Protein AF-A0A8R1IMT6-F1 (afdb_monomer_lite)

Foldseek 3Di:
DPQPPPDQAGPPPRDGPVRVVVCVVVVVVCVPVDDDPDDDDDDDDPPDDPVNVCVVCVVPDDDDDDDDDD

pLDDT: mean 79.85, std 8.75, range [49.06, 90.19]

Radius of gyration: 14.87 Å; chains: 1; bounding box: 25×30×34 Å

Sequence (70 aa):
MNNFVKRSTCFKCEISKEQSMELEKLGAHMVGMSPCDTLLIRGLPDGVNNTAIFDSLATLVCLNSIAMAK

Structure (mmCIF, N/CA/C/O backbone):
data_AF-A0A8R1IMT6-F1
#
_entry.id   AF-A0A8R1IMT6-F1
#
loop_
_atom_site.group_PDB
_atom_site.id
_atom_site.type_symbol
_atom_site.label_atom_id
_atom_site.label_alt_id
_atom_site.label_comp_id
_atom_site.label_asym_id
_atom_site.label_entity_id
_atom_site.label_seq_id
_atom_site.pdbx_PDB_ins_code
_atom_site.Cartn_x
_atom_site.Cartn_y
_atom_site.Cartn_z
_atom_site.occupancy
_atom_site.B_iso_or_equiv
_atom_site.auth_seq_id
_atom_site.auth_comp_id
_atom_site.auth_asym_id
_atom_site.auth_atom_id
_atom_site.pdbx_PDB_model_num
ATOM 1 N N . MET A 1 1 ? 7.573 0.489 -20.689 1.0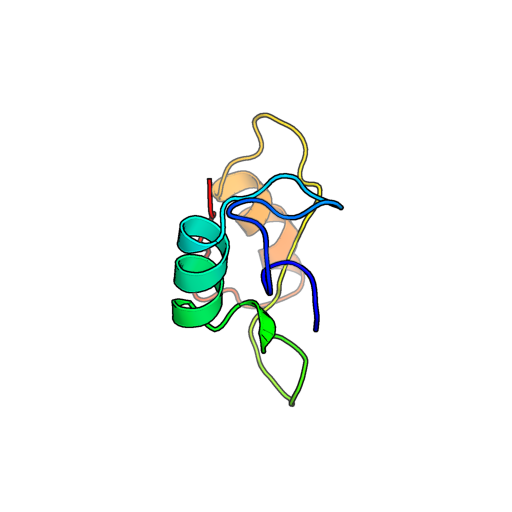0 49.06 1 MET A N 1
ATOM 2 C CA . MET A 1 1 ? 8.270 1.210 -19.603 1.00 49.06 1 MET A CA 1
ATOM 3 C C . MET A 1 1 ? 8.935 2.479 -20.165 1.00 49.06 1 MET A C 1
ATOM 5 O O . MET A 1 1 ? 10.143 2.599 -20.118 1.00 49.06 1 MET A O 1
ATOM 9 N N . ASN A 1 2 ? 8.160 3.410 -20.756 1.00 55.97 2 ASN A N 1
ATOM 10 C CA . ASN A 1 2 ? 8.696 4.517 -21.587 1.00 55.97 2 ASN A CA 1
ATOM 11 C C . ASN A 1 2 ? 8.190 5.927 -21.192 1.00 55.97 2 ASN A C 1
ATOM 13 O O . ASN A 1 2 ? 8.282 6.858 -21.988 1.00 55.97 2 ASN A O 1
ATOM 17 N N . ASN A 1 3 ? 7.657 6.125 -19.982 1.00 66.62 3 ASN A N 1
ATOM 18 C CA . ASN A 1 3 ? 6.950 7.373 -19.644 1.00 66.62 3 ASN A CA 1
ATOM 19 C C . ASN A 1 3 ? 7.865 8.592 -19.390 1.00 66.62 3 ASN A C 1
ATOM 21 O O . ASN A 1 3 ? 7.410 9.718 -19.560 1.00 66.62 3 ASN A O 1
ATOM 25 N N . PHE A 1 4 ? 9.145 8.386 -19.047 1.00 76.88 4 PHE A N 1
ATOM 26 C CA . PHE A 1 4 ? 10.058 9.450 -18.583 1.00 76.88 4 PHE A CA 1
ATOM 27 C C . PHE A 1 4 ? 11.310 9.663 -19.451 1.00 76.88 4 PHE A C 1
ATOM 29 O O . PHE A 1 4 ? 12.225 10.383 -19.058 1.00 76.88 4 PHE A O 1
ATOM 36 N N . VAL A 1 5 ? 11.387 9.045 -20.635 1.00 72.31 5 VAL A N 1
ATOM 37 C CA . VAL A 1 5 ? 12.607 9.064 -21.474 1.00 72.31 5 VAL A CA 1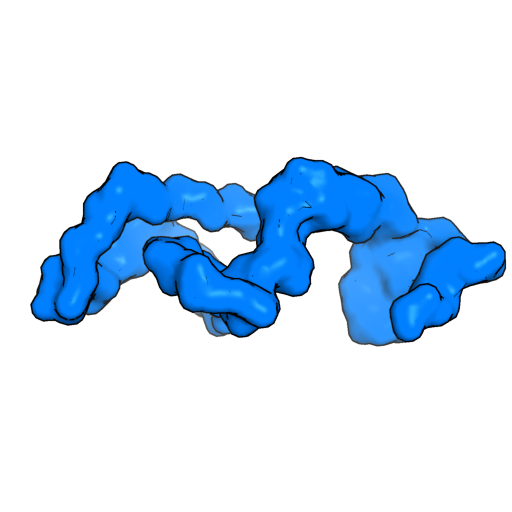
ATOM 38 C C . VAL A 1 5 ? 12.984 10.484 -21.929 1.00 72.31 5 VAL A C 1
ATOM 40 O O . VAL A 1 5 ? 14.161 10.779 -22.101 1.00 72.31 5 VAL A O 1
ATOM 43 N N . LYS A 1 6 ? 12.001 11.381 -22.096 1.00 76.94 6 LYS A N 1
ATOM 44 C CA . LYS A 1 6 ? 12.213 12.784 -22.513 1.00 76.94 6 LYS A CA 1
ATOM 45 C C . LYS A 1 6 ? 11.416 13.813 -21.696 1.00 76.94 6 LYS A C 1
ATOM 47 O O . LYS A 1 6 ? 11.374 14.978 -22.071 1.00 76.94 6 LYS A O 1
ATOM 52 N N . ARG A 1 7 ? 10.722 13.390 -20.635 1.00 78.56 7 ARG A N 1
ATOM 53 C CA . ARG A 1 7 ? 9.776 14.220 -19.866 1.00 78.56 7 ARG A CA 1
ATOM 54 C C . ARG A 1 7 ? 10.067 14.101 -18.373 1.00 78.56 7 ARG A C 1
ATOM 56 O O . ARG A 1 7 ? 10.436 13.022 -17.913 1.00 78.56 7 ARG A O 1
ATOM 63 N N . SER A 1 8 ? 9.877 15.194 -17.637 1.00 83.88 8 SER A N 1
ATOM 64 C CA . SER A 1 8 ? 9.947 15.221 -16.171 1.00 83.88 8 SER A CA 1
ATOM 65 C C . SER A 1 8 ? 8.664 14.718 -15.504 1.00 83.88 8 SER A C 1
ATOM 67 O O . SER A 1 8 ? 8.696 14.402 -14.323 1.00 83.88 8 SER A O 1
ATOM 69 N N . THR A 1 9 ? 7.557 14.590 -16.244 1.00 83.75 9 THR A N 1
ATOM 70 C CA . THR A 1 9 ? 6.261 14.105 -15.746 1.00 83.75 9 THR A CA 1
ATOM 71 C C . THR A 1 9 ? 5.685 12.993 -16.626 1.00 83.75 9 THR A C 1
ATOM 73 O O . THR A 1 9 ? 5.925 12.931 -17.839 1.00 83.75 9 THR A O 1
ATOM 76 N N . CYS A 1 10 ? 4.931 12.076 -16.014 1.00 82.00 10 CYS A N 1
ATOM 77 C CA . CYS A 1 10 ? 4.275 10.974 -16.710 1.00 82.00 10 CYS A CA 1
ATOM 78 C C . CYS A 1 10 ? 3.066 11.484 -17.501 1.00 82.00 10 CYS A C 1
ATOM 80 O O . CYS A 1 10 ? 2.145 12.054 -16.936 1.00 82.00 10 CYS A O 1
ATOM 82 N N . PHE A 1 11 ? 2.992 11.187 -18.797 1.00 81.50 11 PHE A N 1
ATOM 83 C CA . PHE A 1 11 ? 1.856 11.603 -19.633 1.00 81.50 11 PHE A CA 1
ATOM 84 C C . PHE A 1 11 ? 0.502 10.998 -19.218 1.00 81.50 11 PHE A C 1
ATOM 86 O O . PHE A 1 11 ? -0.539 11.546 -19.552 1.00 81.50 11 PHE A O 1
ATOM 93 N N . LYS A 1 12 ? 0.503 9.852 -18.526 1.00 78.31 12 LYS A N 1
ATOM 94 C CA . LYS A 1 12 ? -0.732 9.138 -18.167 1.00 78.31 12 LYS A CA 1
ATOM 95 C C . LYS A 1 12 ? -1.283 9.526 -16.796 1.00 78.31 12 LYS A C 1
ATOM 97 O O . LYS A 1 12 ? -2.488 9.478 -16.596 1.00 78.31 12 LYS A O 1
ATOM 102 N N . CYS A 1 13 ? -0.402 9.797 -15.840 1.00 77.31 13 CYS A N 1
ATOM 103 C CA . CYS A 1 13 ? -0.779 9.992 -14.439 1.00 77.31 13 CYS A CA 1
ATOM 104 C C . CYS A 1 13 ? -0.128 11.221 -13.806 1.00 77.31 13 CYS A C 1
ATOM 106 O O . CYS A 1 13 ? -0.212 11.377 -12.597 1.00 77.31 13 CYS A O 1
ATOM 108 N N . GLU A 1 14 ? 0.557 12.040 -14.606 1.00 80.19 14 GLU A N 1
ATOM 109 C CA . GLU A 1 14 ? 1.111 13.359 -14.266 1.00 80.19 14 GLU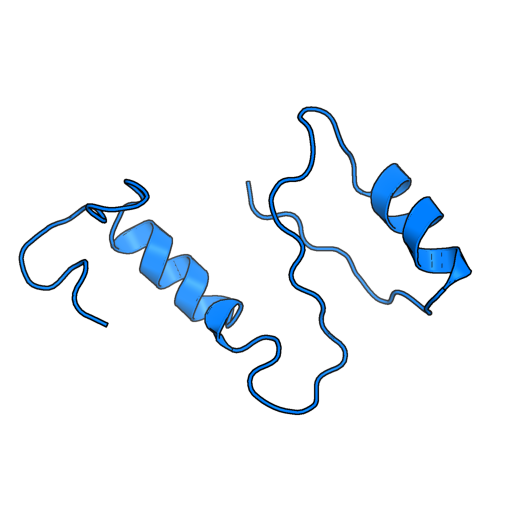 A CA 1
ATOM 110 C C . GLU A 1 14 ? 2.153 13.408 -13.139 1.00 80.19 14 GLU A C 1
ATOM 112 O O . GLU A 1 14 ? 2.803 14.434 -12.966 1.00 80.19 14 GLU A O 1
ATOM 117 N N . ILE A 1 15 ? 2.417 12.291 -12.452 1.00 81.00 15 ILE A N 1
ATOM 118 C CA . ILE A 1 15 ? 3.470 12.194 -11.436 1.00 81.00 15 ILE A CA 1
ATOM 119 C C . ILE A 1 15 ? 4.837 12.565 -12.017 1.00 81.00 15 ILE A C 1
ATOM 121 O O . ILE A 1 15 ? 5.147 12.244 -13.175 1.00 81.00 15 ILE A O 1
ATOM 125 N N . SER A 1 16 ? 5.672 13.204 -11.202 1.00 85.81 16 SER A N 1
ATOM 126 C CA . SER A 1 16 ? 7.035 13.549 -11.591 1.00 85.81 16 SER A CA 1
ATOM 127 C C . SER A 1 16 ? 7.935 12.311 -11.663 1.00 85.81 16 SER A C 1
ATOM 129 O O . SER A 1 16 ? 7.652 11.256 -11.085 1.00 85.81 16 SER A O 1
ATOM 131 N N . LYS A 1 17 ? 9.049 12.433 -12.386 1.00 82.62 17 LYS A N 1
ATOM 132 C CA . LYS A 1 17 ? 10.073 11.391 -12.482 1.00 82.62 17 LYS A CA 1
ATOM 133 C C . LYS A 1 17 ? 10.673 11.085 -11.110 1.00 82.62 17 LYS A C 1
ATOM 135 O O . LYS A 1 17 ? 10.894 9.921 -10.799 1.00 82.62 17 LYS A O 1
ATOM 140 N N . GLU A 1 18 ? 10.874 12.107 -10.284 1.00 82.75 18 GLU A N 1
ATOM 141 C CA . GLU A 1 18 ? 11.367 11.982 -8.911 1.00 82.75 18 GLU A CA 1
ATOM 142 C C . GLU A 1 18 ? 10.361 11.217 -8.046 1.00 82.75 18 GLU A C 1
ATOM 144 O O . GLU A 1 18 ? 10.734 10.244 -7.399 1.00 82.75 18 GLU A O 1
ATOM 149 N N . GLN A 1 19 ? 9.072 11.571 -8.111 1.00 76.94 19 GLN A N 1
ATOM 150 C CA . GLN A 1 19 ? 8.008 10.833 -7.420 1.00 76.94 19 GLN A CA 1
ATOM 151 C C . GLN A 1 19 ? 7.941 9.369 -7.881 1.00 76.94 19 GLN A C 1
ATOM 153 O O . GLN A 1 19 ? 7.792 8.466 -7.062 1.00 76.94 19 GLN A O 1
ATOM 158 N N . SER A 1 20 ? 8.108 9.111 -9.183 1.00 76.19 20 SER A N 1
ATOM 159 C CA . SER A 1 20 ? 8.176 7.746 -9.715 1.00 76.19 20 SER A CA 1
ATOM 160 C C . SER A 1 20 ? 9.394 6.975 -9.201 1.00 76.19 20 SER A C 1
ATOM 162 O O . SER A 1 20 ? 9.271 5.786 -8.925 1.00 76.19 20 SER A O 1
ATOM 164 N N . MET A 1 21 ? 10.554 7.624 -9.070 1.00 77.06 21 MET A N 1
ATOM 165 C CA . MET A 1 21 ? 11.769 7.008 -8.529 1.00 77.06 21 MET A CA 1
ATOM 166 C C . MET A 1 21 ? 11.648 6.711 -7.030 1.00 77.06 21 MET A C 1
ATOM 168 O O . MET A 1 21 ? 12.109 5.666 -6.585 1.00 77.06 21 MET A O 1
ATOM 172 N N . GLU A 1 22 ? 10.994 7.572 -6.247 1.00 75.12 22 GLU A N 1
A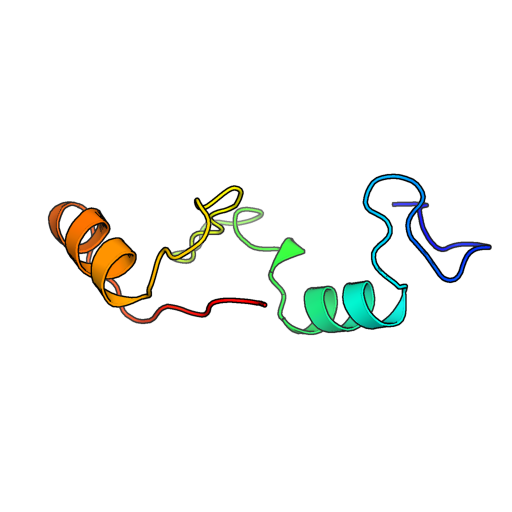TOM 173 C CA . GLU A 1 22 ? 10.693 7.278 -4.837 1.00 75.12 22 GLU A CA 1
ATOM 174 C C . GLU A 1 22 ? 9.740 6.076 -4.702 1.00 75.12 22 GLU A C 1
ATOM 176 O O . GLU A 1 22 ? 9.962 5.192 -3.876 1.00 75.12 22 GLU A O 1
ATOM 181 N N . LEU A 1 23 ? 8.736 5.963 -5.578 1.00 67.56 23 LEU A N 1
ATOM 182 C CA . LEU A 1 23 ? 7.860 4.785 -5.638 1.00 67.56 23 LEU A CA 1
ATOM 183 C C . LEU A 1 23 ? 8.603 3.512 -6.085 1.00 67.56 23 LEU A C 1
ATOM 185 O O . LEU A 1 23 ? 8.284 2.416 -5.613 1.00 67.56 23 LEU A O 1
ATOM 189 N N . GLU A 1 24 ? 9.598 3.634 -6.971 1.00 69.69 24 GLU A N 1
ATOM 190 C CA . GLU A 1 24 ? 10.500 2.529 -7.323 1.00 69.69 24 GLU A CA 1
ATOM 191 C C . GLU A 1 24 ? 11.358 2.097 -6.130 1.00 69.69 24 GLU A C 1
ATOM 193 O O . GLU A 1 24 ? 11.445 0.896 -5.870 1.00 69.69 24 GLU A O 1
ATOM 198 N N . LYS A 1 25 ? 11.921 3.045 -5.365 1.00 70.06 25 LYS A N 1
ATOM 199 C CA . LYS A 1 25 ? 12.703 2.767 -4.143 1.00 70.06 25 LYS A CA 1
ATOM 200 C C . LYS A 1 25 ? 11.891 2.047 -3.071 1.00 70.06 25 LYS A C 1
ATOM 202 O O . LYS A 1 25 ? 12.435 1.210 -2.359 1.00 70.06 25 LYS A O 1
ATOM 207 N N . LEU A 1 26 ? 10.597 2.341 -2.976 1.00 67.44 26 LEU A N 1
ATOM 208 C CA . LEU A 1 26 ? 9.678 1.641 -2.077 1.00 67.44 26 LEU A CA 1
ATOM 209 C C . LEU A 1 26 ? 9.351 0.213 -2.544 1.00 67.44 26 LEU A C 1
ATOM 211 O O . LEU A 1 26 ? 8.664 -0.515 -1.834 1.00 67.44 26 LEU A O 1
ATOM 215 N N . GLY A 1 27 ? 9.782 -0.195 -3.744 1.00 67.19 27 GLY A N 1
ATOM 216 C CA . GLY A 1 27 ? 9.523 -1.530 -4.287 1.00 67.19 27 GLY A CA 1
ATOM 217 C C . GLY A 1 27 ? 8.044 -1.813 -4.573 1.00 67.19 27 GLY A C 1
ATOM 218 O O . GLY A 1 27 ? 7.699 -2.927 -4.953 1.00 67.19 27 GLY A O 1
ATOM 219 N N . ALA A 1 28 ? 7.160 -0.816 -4.452 1.00 69.31 28 ALA A N 1
ATOM 220 C CA . ALA A 1 28 ? 5.710 -0.991 -4.564 1.00 69.31 28 ALA A CA 1
ATOM 221 C C . ALA A 1 28 ? 5.271 -1.510 -5.946 1.00 69.31 28 ALA A C 1
ATOM 223 O O . ALA A 1 28 ? 4.237 -2.160 -6.074 1.00 69.31 28 ALA A O 1
ATOM 224 N N . HIS A 1 29 ? 6.068 -1.245 -6.985 1.00 70.62 29 HIS A N 1
ATOM 225 C CA . HIS A 1 29 ? 5.852 -1.761 -8.339 1.00 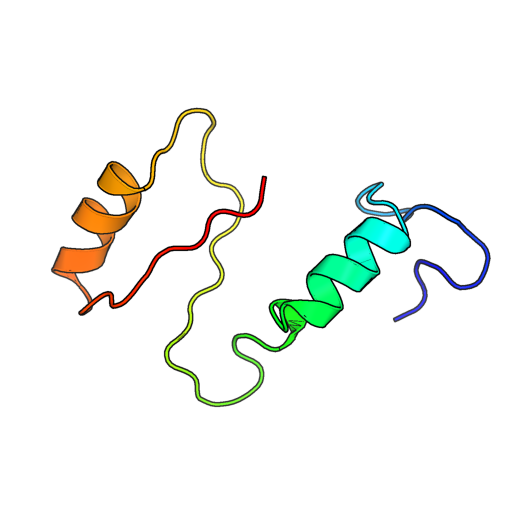70.62 29 HIS A CA 1
ATOM 226 C C . HIS A 1 29 ? 6.111 -3.273 -8.477 1.00 70.62 29 HIS A C 1
ATOM 228 O O . HIS A 1 29 ? 5.669 -3.864 -9.458 1.00 70.62 29 HIS A O 1
ATOM 234 N N . MET A 1 30 ? 6.808 -3.889 -7.515 1.00 70.00 30 MET A N 1
ATOM 235 C CA . MET A 1 30 ? 7.104 -5.326 -7.486 1.00 70.00 30 MET A CA 1
ATOM 236 C C . MET A 1 30 ? 6.098 -6.127 -6.653 1.00 70.00 30 MET A C 1
ATOM 238 O O . MET A 1 30 ? 6.125 -7.358 -6.683 1.00 70.00 30 MET A O 1
ATOM 242 N N . VAL A 1 31 ? 5.200 -5.456 -5.925 1.00 77.38 31 VAL A N 1
ATOM 243 C CA . VAL A 1 31 ? 4.161 -6.117 -5.127 1.00 77.38 31 VAL A CA 1
ATOM 244 C C . VAL A 1 31 ? 3.259 -6.937 -6.054 1.00 77.38 31 VAL A C 1
ATOM 246 O O . VAL A 1 31 ? 2.668 -6.400 -6.989 1.00 77.38 31 VAL A O 1
ATOM 249 N N . GLY A 1 32 ? 3.170 -8.246 -5.802 1.00 74.00 32 GLY A N 1
ATOM 250 C CA . GLY A 1 32 ? 2.378 -9.192 -6.595 1.00 74.00 32 GLY A CA 1
ATOM 251 C C . GLY A 1 32 ? 3.063 -9.753 -7.850 1.00 74.00 32 GLY A C 1
ATOM 252 O O . GLY A 1 32 ? 2.431 -10.519 -8.573 1.00 74.00 32 GLY A O 1
ATOM 253 N N . MET A 1 33 ? 4.333 -9.417 -8.121 1.00 78.75 33 MET A N 1
ATOM 254 C CA . MET A 1 33 ? 5.102 -9.984 -9.250 1.00 78.75 33 MET A CA 1
ATOM 255 C C . MET A 1 33 ? 5.716 -11.364 -8.943 1.00 78.75 33 MET A C 1
ATOM 257 O O . MET A 1 33 ? 6.066 -12.113 -9.854 1.00 78.75 33 MET A O 1
ATOM 261 N N . SER A 1 34 ? 5.829 -11.711 -7.663 1.00 78.88 34 SER A N 1
ATOM 262 C CA . SER A 1 34 ? 6.170 -13.034 -7.130 1.00 78.88 34 SER A CA 1
ATOM 263 C C . SER A 1 34 ? 5.279 -13.310 -5.912 1.00 78.88 34 SER A C 1
ATOM 265 O O . SER A 1 34 ? 4.671 -12.362 -5.408 1.00 78.88 34 SER A O 1
ATOM 267 N N . PRO A 1 35 ? 5.181 -14.557 -5.407 1.00 83.31 35 PRO A N 1
ATOM 268 C CA . PRO A 1 35 ? 4.447 -14.822 -4.173 1.00 83.31 35 PRO A CA 1
ATOM 269 C C . PRO A 1 35 ? 4.926 -13.890 -3.052 1.00 83.31 35 PRO A C 1
ATOM 271 O O . PRO A 1 35 ? 6.112 -13.867 -2.726 1.00 83.31 35 PRO A O 1
ATOM 274 N N . CYS A 1 36 ? 4.012 -13.085 -2.516 1.00 82.44 36 CYS A N 1
ATOM 275 C CA . CYS A 1 36 ? 4.277 -12.122 -1.455 1.00 82.44 36 CYS A CA 1
ATOM 276 C C . CYS A 1 36 ? 3.040 -11.959 -0.567 1.00 82.44 36 CYS A C 1
ATOM 278 O O . CYS A 1 36 ? 1.914 -12.206 -0.993 1.00 82.44 36 CYS A O 1
ATOM 280 N N . ASP A 1 37 ? 3.263 -11.499 0.654 1.00 85.69 37 ASP A N 1
ATOM 281 C CA . ASP A 1 37 ? 2.269 -11.227 1.698 1.00 85.69 37 ASP A CA 1
ATOM 282 C C . ASP A 1 37 ? 1.853 -9.744 1.759 1.00 85.69 37 ASP A C 1
ATOM 284 O O . ASP A 1 37 ? 1.152 -9.314 2.672 1.00 85.69 37 ASP A O 1
ATOM 288 N N . THR A 1 38 ? 2.273 -8.947 0.774 1.00 84.75 38 THR A N 1
ATOM 289 C CA . THR A 1 38 ? 1.979 -7.513 0.684 1.00 84.75 38 THR A CA 1
ATOM 290 C C . THR A 1 38 ? 0.859 -7.251 -0.324 1.00 84.75 38 THR A C 1
ATOM 292 O O . THR A 1 38 ? 0.876 -7.785 -1.433 1.00 84.75 38 THR A O 1
ATOM 295 N N . LEU A 1 39 ? -0.096 -6.387 0.035 1.00 83.50 39 LEU A N 1
ATOM 296 C CA . LEU A 1 39 ? -1.195 -5.953 -0.834 1.00 83.50 39 LEU A CA 1
ATOM 297 C C . LEU A 1 39 ? -1.025 -4.485 -1.245 1.00 83.50 39 LEU A C 1
ATOM 299 O O . LEU A 1 39 ? -0.735 -3.631 -0.410 1.00 83.50 39 LEU A O 1
ATOM 303 N N . LEU A 1 40 ? -1.267 -4.179 -2.524 1.00 84.50 40 LEU A N 1
ATOM 304 C CA . LEU A 1 40 ? -1.330 -2.808 -3.034 1.00 84.50 40 LEU A CA 1
ATOM 305 C C . LEU A 1 40 ? -2.784 -2.422 -3.323 1.00 84.50 40 LEU A C 1
ATOM 307 O O . LEU A 1 40 ? -3.376 -2.894 -4.292 1.00 84.50 40 LEU A O 1
ATOM 311 N N . ILE A 1 41 ? -3.342 -1.531 -2.505 1.00 83.75 41 ILE A N 1
ATOM 312 C CA . ILE A 1 41 ? -4.729 -1.066 -2.621 1.00 83.75 41 ILE A CA 1
ATOM 313 C C . ILE A 1 41 ? -4.727 0.363 -3.177 1.00 83.75 41 ILE A C 1
ATOM 315 O O . ILE A 1 41 ? -4.021 1.231 -2.670 1.00 83.75 41 ILE A O 1
ATOM 319 N N . ARG A 1 42 ? -5.489 0.610 -4.249 1.00 84.12 42 ARG A N 1
ATOM 320 C CA . ARG A 1 42 ? -5.592 1.914 -4.932 1.00 84.12 42 ARG A CA 1
ATOM 321 C C . ARG A 1 42 ? -7.055 2.327 -5.071 1.00 84.12 42 ARG A C 1
ATOM 323 O O . ARG A 1 42 ? -7.930 1.470 -5.059 1.00 84.12 42 ARG A O 1
ATOM 330 N N . GLY A 1 43 ? -7.304 3.624 -5.263 1.00 84.06 43 GLY A N 1
ATOM 331 C CA . GLY A 1 43 ? -8.664 4.151 -5.441 1.00 84.06 43 GLY A CA 1
ATOM 332 C C . GLY A 1 43 ? -9.477 4.173 -4.148 1.00 84.06 43 GLY A C 1
ATOM 333 O O . GLY A 1 43 ? -10.691 3.997 -4.184 1.00 84.06 43 GLY A O 1
ATOM 334 N N . LEU A 1 44 ? -8.803 4.343 -3.008 1.00 86.50 44 LEU A N 1
ATOM 335 C CA . LEU A 1 44 ? -9.482 4.531 -1.733 1.00 86.50 44 LEU A CA 1
ATOM 336 C C . LEU A 1 44 ? -10.232 5.875 -1.742 1.00 86.50 44 LEU A C 1
ATOM 338 O O . LEU A 1 44 ? -9.684 6.850 -2.260 1.00 86.50 44 LEU A O 1
ATOM 342 N N . PRO A 1 45 ? -11.457 5.938 -1.190 1.00 88.12 45 PRO A N 1
ATOM 343 C CA . PRO A 1 45 ? -12.202 7.187 -1.075 1.00 88.12 45 PRO A CA 1
ATOM 344 C C . PRO A 1 45 ? -11.455 8.230 -0.242 1.00 88.12 45 PRO A C 1
ATOM 346 O O . PRO A 1 45 ? -10.710 7.887 0.681 1.00 88.12 45 PRO A O 1
ATOM 349 N N . ASP A 1 46 ? -11.720 9.506 -0.510 1.00 86.69 46 ASP A N 1
ATOM 350 C CA . ASP A 1 46 ? -11.189 10.592 0.309 1.00 86.69 46 ASP A CA 1
ATOM 351 C C . ASP A 1 46 ? -11.648 10.456 1.768 1.00 86.69 46 ASP A C 1
ATOM 353 O O . ASP A 1 46 ? -12.800 10.131 2.062 1.00 86.69 46 ASP A O 1
ATOM 357 N N . GLY A 1 47 ? -10.728 10.707 2.701 1.00 86.75 47 GLY A N 1
ATOM 358 C CA . GLY A 1 47 ? -11.000 10.635 4.138 1.00 86.75 47 GLY A CA 1
ATOM 359 C C . GLY A 1 47 ? -10.913 9.234 4.751 1.00 86.75 47 GLY A C 1
ATOM 360 O O . GLY A 1 47 ? -11.059 9.110 5.969 1.00 86.75 47 GLY A O 1
ATOM 361 N N . VAL A 1 48 ? -10.621 8.188 3.965 1.00 90.19 48 VAL A N 1
ATOM 362 C CA . VAL A 1 48 ? -10.273 6.876 4.529 1.00 90.19 48 VAL A CA 1
ATOM 363 C C . VAL A 1 48 ? -9.002 6.987 5.375 1.00 90.19 48 VAL A C 1
ATOM 365 O O . VAL A 1 48 ? -8.032 7.646 4.997 1.00 90.19 48 VAL A O 1
ATOM 368 N N . ASN A 1 49 ? -9.008 6.326 6.531 1.00 88.75 49 ASN A N 1
ATOM 369 C CA . ASN A 1 49 ? -7.881 6.289 7.456 1.00 88.75 49 ASN A CA 1
ATOM 370 C C . ASN A 1 49 ? -7.410 4.848 7.701 1.00 88.75 49 ASN A C 1
ATOM 372 O O . ASN A 1 49 ? -8.097 3.883 7.359 1.00 88.75 49 ASN A O 1
ATOM 376 N N . ASN A 1 50 ? -6.234 4.708 8.318 1.00 88.19 50 ASN A N 1
ATOM 377 C CA . ASN A 1 50 ? -5.631 3.405 8.607 1.00 88.19 50 ASN A CA 1
ATOM 378 C C . ASN A 1 50 ? -6.552 2.489 9.418 1.00 88.19 50 ASN A C 1
ATOM 380 O O . ASN A 1 50 ? -6.605 1.300 9.130 1.00 88.19 50 ASN A O 1
ATOM 384 N N . THR A 1 51 ? -7.279 3.028 10.400 1.00 89.12 51 THR A N 1
ATOM 385 C CA . THR A 1 51 ? -8.173 2.248 11.267 1.00 89.12 51 THR A CA 1
ATOM 386 C C . THR A 1 51 ? -9.290 1.596 10.462 1.00 89.12 51 THR A C 1
ATOM 388 O O . THR A 1 51 ? -9.478 0.391 10.555 1.00 89.12 51 THR A O 1
ATOM 391 N N . ALA A 1 52 ? -9.957 2.354 9.587 1.00 89.94 52 ALA A N 1
ATOM 392 C CA . ALA A 1 52 ? -11.028 1.829 8.742 1.00 89.94 52 ALA A CA 1
ATOM 393 C C . ALA A 1 52 ? -10.542 0.714 7.799 1.00 89.94 52 ALA A C 1
ATOM 395 O O . ALA A 1 52 ? -11.242 -0.281 7.591 1.00 89.94 52 ALA A O 1
ATOM 396 N N . ILE A 1 53 ? -9.334 0.862 7.243 1.00 89.31 53 I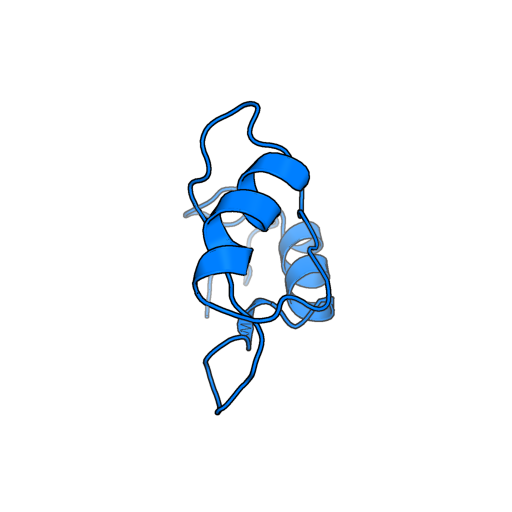LE A N 1
ATOM 397 C CA . ILE A 1 53 ? -8.709 -0.170 6.403 1.00 89.31 53 ILE A CA 1
ATOM 398 C C . ILE A 1 53 ? -8.387 -1.411 7.243 1.00 89.31 53 ILE A C 1
ATOM 400 O O . ILE A 1 53 ? -8.687 -2.529 6.821 1.00 89.31 53 ILE A O 1
ATOM 404 N N . PHE A 1 54 ? -7.793 -1.215 8.424 1.00 89.38 54 PHE A N 1
ATOM 405 C CA . PHE A 1 54 ? -7.384 -2.301 9.308 1.00 89.38 54 PHE A CA 1
ATOM 406 C C . PHE A 1 54 ? -8.590 -3.110 9.776 1.00 89.38 54 PHE A C 1
ATOM 408 O O . PHE A 1 54 ? -8.604 -4.318 9.580 1.00 89.38 54 PHE A O 1
ATOM 415 N N . ASP A 1 55 ? -9.629 -2.457 10.294 1.00 89.56 55 ASP A N 1
ATOM 416 C CA . ASP A 1 55 ? -10.838 -3.123 10.789 1.00 89.56 55 ASP A CA 1
ATOM 417 C C . ASP A 1 55 ? -11.528 -3.935 9.686 1.00 89.56 55 ASP A C 1
ATOM 419 O O . ASP A 1 55 ? -11.970 -5.061 9.916 1.00 89.56 55 ASP A O 1
ATOM 423 N N . SER A 1 56 ? -11.570 -3.400 8.463 1.00 89.38 56 SER A N 1
ATOM 424 C CA . SER A 1 56 ? -12.193 -4.084 7.326 1.00 89.38 56 SER A CA 1
ATOM 425 C C . SER A 1 56 ? -11.427 -5.349 6.923 1.00 89.38 56 SER A C 1
ATOM 427 O O . SER A 1 56 ? -12.026 -6.400 6.698 1.00 89.38 56 SER A O 1
ATOM 429 N N . LEU A 1 57 ? -10.097 -5.266 6.835 1.00 89.19 57 LEU A N 1
ATOM 430 C CA . LEU A 1 57 ? -9.247 -6.353 6.338 1.00 89.19 57 LEU A CA 1
ATOM 431 C C . LEU A 1 57 ? -8.852 -7.366 7.419 1.00 89.19 57 LEU A C 1
ATOM 433 O O . LEU A 1 57 ? -8.657 -8.538 7.099 1.00 89.19 57 LEU A O 1
ATOM 437 N N . ALA A 1 58 ? -8.772 -6.950 8.684 1.00 87.50 58 ALA A N 1
ATOM 438 C CA . ALA A 1 58 ? -8.396 -7.809 9.807 1.00 87.50 58 ALA A CA 1
ATOM 439 C C . ALA A 1 58 ? -9.367 -8.982 10.014 1.00 87.50 58 ALA A C 1
ATOM 441 O O . ALA A 1 58 ? -9.003 -9.991 10.611 1.00 87.50 58 ALA A O 1
ATOM 442 N N . THR A 1 59 ? -10.595 -8.876 9.494 1.00 89.00 59 THR A N 1
ATOM 443 C CA . THR A 1 59 ? -11.577 -9.974 9.503 1.00 89.00 59 THR A CA 1
ATOM 444 C C . THR A 1 59 ? -11.230 -11.111 8.538 1.00 89.00 59 THR A C 1
ATOM 446 O O . THR A 1 59 ? -11.717 -12.227 8.709 1.00 89.00 59 THR A O 1
ATOM 449 N N . LEU A 1 60 ? -10.398 -10.843 7.529 1.00 88.00 60 LEU A N 1
ATOM 450 C CA . LEU A 1 60 ? -10.053 -11.784 6.463 1.00 88.00 60 LEU A CA 1
ATOM 451 C C . LEU A 1 60 ? -8.608 -12.276 6.567 1.00 88.00 60 LEU A C 1
ATOM 453 O O . LEU A 1 60 ? -8.315 -13.403 6.173 1.00 88.00 60 LEU A O 1
ATOM 457 N N . VAL A 1 61 ? -7.701 -11.427 7.055 1.00 85.56 61 VAL A N 1
ATOM 458 C CA . VAL A 1 61 ? -6.258 -11.686 7.077 1.00 85.56 61 VAL A CA 1
ATOM 459 C C . VAL A 1 61 ? -5.598 -11.100 8.324 1.00 85.56 61 VAL A C 1
ATOM 461 O O . VAL A 1 61 ? -6.035 -10.082 8.856 1.00 85.56 61 VAL A O 1
ATOM 464 N N . CYS A 1 62 ? -4.490 -11.700 8.762 1.00 87.44 62 CYS A N 1
ATOM 465 C CA . CYS A 1 62 ? -3.626 -11.095 9.774 1.00 87.44 62 CYS A CA 1
ATOM 466 C C . CYS A 1 62 ? -2.783 -9.986 9.132 1.00 87.44 62 CYS A C 1
ATOM 468 O O . CYS A 1 62 ? -1.919 -10.264 8.301 1.00 87.44 62 CYS A O 1
ATOM 470 N N . LEU A 1 63 ? -3.030 -8.734 9.517 1.00 85.00 63 LEU A N 1
ATOM 471 C CA . LEU A 1 63 ? -2.268 -7.583 9.038 1.00 85.00 63 LEU A CA 1
ATOM 472 C C . LEU A 1 63 ? -1.110 -7.253 9.985 1.00 85.00 63 LEU A C 1
ATOM 474 O O . LEU A 1 63 ? -1.325 -7.029 11.174 1.00 85.00 63 LEU A O 1
ATOM 478 N N . ASN A 1 64 ? 0.103 -7.145 9.437 1.00 84.81 64 ASN A N 1
ATOM 479 C CA . ASN A 1 64 ? 1.287 -6.741 10.204 1.00 84.81 64 ASN A CA 1
ATOM 480 C C . ASN A 1 64 ? 1.508 -5.221 10.199 1.00 84.81 64 ASN A C 1
ATOM 482 O O . ASN A 1 64 ? 1.920 -4.652 11.207 1.00 84.81 64 ASN A O 1
ATOM 486 N N . SER A 1 65 ? 1.269 -4.552 9.068 1.00 83.38 65 SER A N 1
ATOM 487 C CA . SER A 1 65 ? 1.468 -3.107 8.930 1.00 83.38 65 SER A CA 1
ATOM 488 C C . SER A 1 65 ? 0.647 -2.527 7.776 1.00 83.38 65 SER A C 1
ATOM 490 O O . SER A 1 65 ? 0.250 -3.238 6.854 1.00 83.38 65 SER A O 1
ATOM 492 N N . ILE A 1 66 ? 0.393 -1.217 7.836 1.00 83.62 66 ILE A N 1
ATOM 493 C CA . ILE A 1 66 ? -0.212 -0.437 6.752 1.00 83.62 66 ILE A CA 1
ATOM 494 C C . ILE A 1 66 ? 0.673 0.781 6.500 1.00 83.62 66 ILE A C 1
ATOM 496 O O . ILE A 1 66 ? 1.006 1.516 7.430 1.00 83.62 66 ILE A O 1
ATOM 500 N N . ALA A 1 67 ? 1.014 1.014 5.234 1.00 80.19 67 ALA A N 1
ATOM 501 C CA . ALA A 1 67 ? 1.682 2.225 4.780 1.00 80.19 67 ALA A CA 1
ATOM 502 C C . ALA A 1 67 ? 0.794 2.936 3.752 1.00 80.19 67 ALA A C 1
ATOM 504 O O . ALA A 1 67 ? 0.515 2.393 2.683 1.00 80.19 67 ALA A O 1
ATOM 505 N N . MET A 1 68 ? 0.350 4.153 4.073 1.00 74.69 68 MET A N 1
ATOM 506 C CA . MET A 1 68 ? -0.346 5.018 3.121 1.00 74.69 68 MET A CA 1
ATOM 507 C C . MET A 1 68 ? 0.667 5.949 2.459 1.00 74.69 68 MET A C 1
ATOM 509 O O . MET A 1 68 ? 1.279 6.779 3.131 1.00 74.69 68 MET A O 1
ATOM 513 N N . ALA A 1 69 ? 0.831 5.823 1.144 1.00 65.38 69 ALA A N 1
ATOM 514 C CA . ALA A 1 69 ? 1.485 6.854 0.349 1.00 65.38 69 ALA A CA 1
ATOM 515 C C . ALA A 1 69 ? 0.474 7.988 0.116 1.00 65.38 69 ALA A C 1
ATOM 517 O O . ALA A 1 69 ? -0.625 7.726 -0.376 1.00 65.38 69 ALA A O 1
ATOM 518 N N . LYS A 1 70 ? 0.827 9.210 0.525 1.00 56.34 70 LYS A N 1
ATOM 519 C CA . LYS A 1 70 ? 0.104 10.430 0.141 1.00 56.34 70 LYS A CA 1
ATOM 520 C C . LYS A 1 70 ? 0.532 10.884 -1.246 1.00 56.34 70 LYS A C 1
ATOM 522 O O . LYS A 1 70 ? 1.741 10.757 -1.542 1.00 56.34 70 LYS A O 1
#

Organism: Caenorhabditis japonica (NCBI:txid281687)

Secondary structure (DSSP, 8-state):
--TTSS-SB-TTT--BHHHHHHHHHTTGGGTTSSS-S------PPTT--HHHHHHHHHTTS---------